Protein AF-A0A949PBG2-F1 (afdb_monomer)

Structure (mmCIF, N/CA/C/O backbone):
data_AF-A0A949PBG2-F1
#
_entry.id   AF-A0A949PBG2-F1
#
loop_
_atom_site.group_PDB
_atom_site.id
_atom_site.type_symbol
_atom_site.label_atom_id
_atom_site.label_alt_id
_atom_site.label_comp_id
_atom_site.label_asym_id
_atom_site.label_entity_id
_atom_site.label_seq_id
_atom_site.pdbx_PDB_ins_code
_atom_site.Cartn_x
_atom_site.Cartn_y
_atom_site.Cartn_z
_atom_site.occupancy
_atom_site.B_iso_or_equiv
_atom_site.auth_seq_id
_atom_site.auth_comp_id
_atom_site.auth_asym_id
_atom_site.auth_atom_id
_atom_site.pdbx_PDB_model_num
ATOM 1 N N . ALA A 1 1 ? 4.084 8.591 4.042 1.00 64.25 1 ALA A N 1
ATOM 2 C CA . ALA A 1 1 ? 4.566 8.102 2.733 1.00 64.25 1 ALA A CA 1
ATOM 3 C C . ALA A 1 1 ? 5.377 9.210 2.069 1.00 64.25 1 ALA A C 1
ATOM 5 O O . ALA A 1 1 ? 4.995 10.366 2.209 1.00 64.25 1 ALA A O 1
ATOM 6 N N . VAL A 1 2 ? 6.497 8.884 1.422 1.00 75.94 2 VAL A N 1
ATOM 7 C CA . VAL A 1 2 ? 7.327 9.855 0.687 1.00 75.94 2 VAL A CA 1
ATOM 8 C C . VAL A 1 2 ? 7.084 9.634 -0.810 1.00 75.94 2 VAL A C 1
ATOM 10 O O . VAL A 1 2 ? 7.306 8.506 -1.260 1.00 75.94 2 VAL A O 1
ATOM 13 N N . PRO A 1 3 ? 6.629 10.648 -1.573 1.00 77.44 3 PRO A N 1
ATOM 14 C CA . PRO A 1 3 ? 6.386 10.501 -3.006 1.00 77.44 3 PRO A CA 1
ATOM 15 C C . PRO A 1 3 ? 7.635 10.015 -3.749 1.00 77.44 3 PRO A C 1
ATOM 17 O O . PRO A 1 3 ? 8.727 10.544 -3.537 1.00 77.44 3 PRO A O 1
ATOM 20 N N . GLY A 1 4 ? 7.485 9.008 -4.611 1.00 75.19 4 GLY A N 1
ATOM 21 C CA . GLY A 1 4 ? 8.587 8.462 -5.417 1.00 75.19 4 GLY A CA 1
ATOM 22 C C . GLY A 1 4 ? 9.555 7.522 -4.680 1.00 75.19 4 GLY A C 1
ATOM 23 O O . GLY A 1 4 ? 10.494 7.018 -5.295 1.00 75.19 4 GLY A O 1
ATOM 24 N N . ALA A 1 5 ? 9.324 7.205 -3.398 1.00 82.75 5 ALA A N 1
ATOM 25 C CA . ALA A 1 5 ? 10.131 6.216 -2.667 1.00 82.75 5 ALA A CA 1
ATOM 26 C C . ALA A 1 5 ? 10.065 4.808 -3.296 1.00 82.75 5 ALA A C 1
ATOM 28 O O . ALA A 1 5 ? 11.017 4.032 -3.199 1.00 82.75 5 ALA A O 1
ATOM 29 N N . GLY A 1 6 ? 8.962 4.491 -3.983 1.00 82.88 6 GLY A N 1
ATOM 30 C CA . GLY A 1 6 ? 8.796 3.224 -4.697 1.00 82.88 6 GLY A CA 1
ATOM 31 C C . GLY A 1 6 ? 9.786 3.024 -5.844 1.00 82.88 6 GLY A C 1
ATOM 32 O O . GLY A 1 6 ? 10.221 1.897 -6.061 1.00 82.88 6 GLY A O 1
ATOM 33 N N . MET A 1 7 ?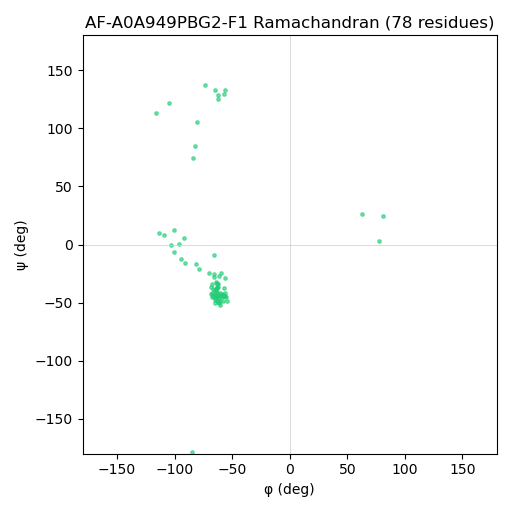 10.198 4.095 -6.529 1.00 85.69 7 MET A N 1
ATOM 34 C CA . MET A 1 7 ? 11.163 4.010 -7.632 1.00 85.69 7 MET A CA 1
ATOM 35 C C . MET A 1 7 ? 12.556 3.630 -7.134 1.00 85.69 7 MET A C 1
ATOM 37 O O . MET A 1 7 ? 13.203 2.769 -7.719 1.00 85.69 7 MET A O 1
ATOM 41 N N . VAL A 1 8 ? 12.998 4.212 -6.016 1.00 87.00 8 VAL A N 1
ATOM 42 C CA . VAL A 1 8 ? 14.292 3.873 -5.399 1.00 87.00 8 VAL A CA 1
ATOM 43 C C . VAL A 1 8 ? 14.300 2.418 -4.932 1.00 87.00 8 VAL A C 1
ATOM 45 O O . VAL A 1 8 ? 15.247 1.682 -5.195 1.00 87.00 8 VAL A O 1
ATOM 48 N N . MET A 1 9 ? 13.218 1.981 -4.284 1.00 89.38 9 MET A N 1
ATOM 49 C CA . MET A 1 9 ? 13.080 0.598 -3.831 1.00 89.38 9 MET A CA 1
ATOM 50 C C . MET A 1 9 ? 13.070 -0.394 -4.998 1.00 89.38 9 MET A C 1
ATOM 52 O O . MET A 1 9 ? 13.653 -1.469 -4.891 1.00 89.38 9 MET A O 1
ATOM 56 N N . LEU A 1 10 ? 12.455 -0.031 -6.125 1.00 87.31 10 LEU A N 1
ATOM 57 C CA . LEU A 1 10 ? 12.436 -0.875 -7.311 1.00 87.31 10 LEU A CA 1
ATOM 58 C C . LEU A 1 10 ? 13.839 -1.101 -7.885 1.00 87.31 10 LEU A C 1
ATOM 60 O O . LEU A 1 10 ? 14.153 -2.230 -8.244 1.00 87.31 10 LEU A O 1
ATOM 64 N N . VAL A 1 11 ? 14.691 -0.070 -7.929 1.00 87.81 11 VAL A N 1
ATOM 65 C CA . VAL A 1 11 ? 16.089 -0.220 -8.374 1.00 87.81 11 VAL A CA 1
ATOM 66 C C . VAL A 1 11 ? 16.823 -1.242 -7.509 1.00 87.81 11 VAL A C 1
ATOM 68 O O . VAL A 1 11 ? 17.401 -2.184 -8.040 1.00 87.81 11 VAL A O 1
ATOM 71 N N . ILE A 1 12 ? 16.702 -1.117 -6.184 1.00 89.25 12 ILE A N 1
ATOM 72 C CA . ILE A 1 12 ? 17.332 -2.036 -5.224 1.00 89.25 12 ILE A CA 1
ATOM 73 C C . ILE A 1 12 ? 16.853 -3.482 -5.445 1.00 89.25 12 ILE A C 1
ATOM 75 O O . ILE A 1 12 ? 17.649 -4.420 -5.422 1.00 89.25 12 ILE A O 1
ATOM 79 N N . VAL A 1 13 ? 15.553 -3.683 -5.688 1.00 89.88 13 VAL A N 1
ATOM 80 C CA . VAL A 1 13 ? 14.989 -5.019 -5.942 1.00 89.88 13 VAL A CA 1
ATOM 81 C C . VAL A 1 13 ? 15.496 -5.596 -7.264 1.00 89.88 13 VAL A C 1
ATOM 83 O O . VAL A 1 13 ? 15.892 -6.760 -7.301 1.00 89.88 13 VAL A O 1
ATOM 86 N N . LEU A 1 14 ? 15.524 -4.806 -8.338 1.00 88.81 14 LEU A N 1
ATOM 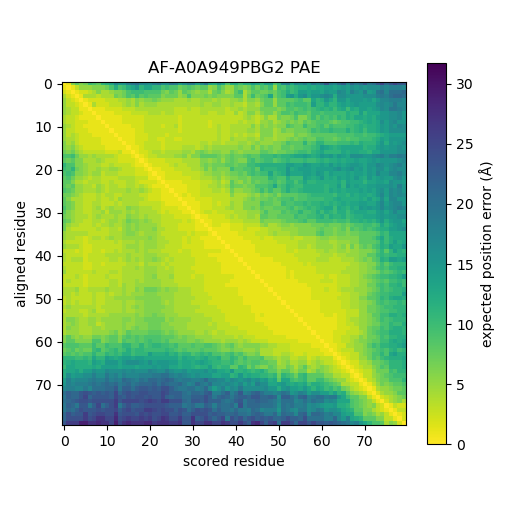87 C CA . LEU A 1 14 ? 15.999 -5.259 -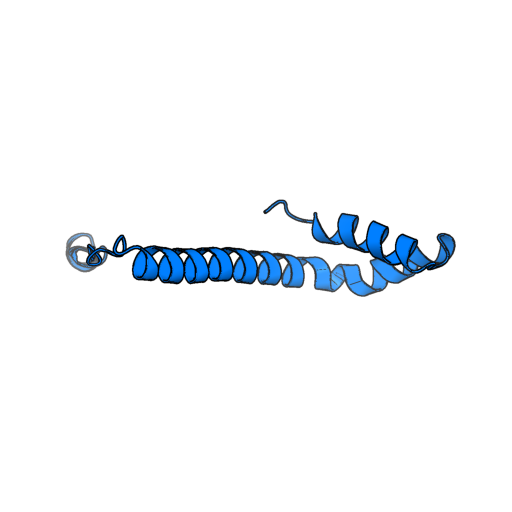9.647 1.00 88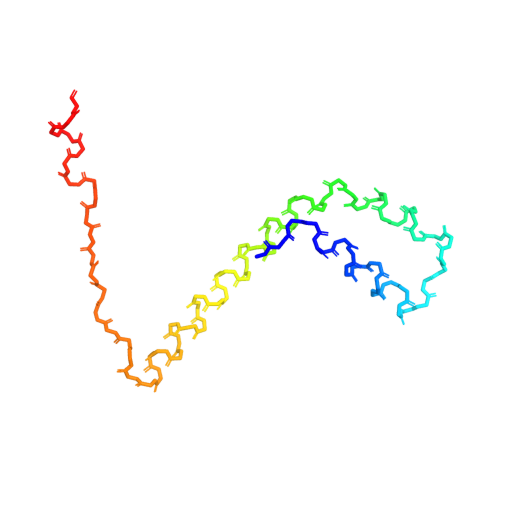.81 14 LEU A CA 1
ATOM 88 C C . LEU A 1 14 ? 17.494 -5.625 -9.629 1.00 88.81 14 LEU A C 1
ATOM 90 O O . LEU A 1 14 ? 17.881 -6.633 -10.220 1.00 88.81 14 LEU A O 1
ATOM 94 N N . GLU A 1 15 ? 18.316 -4.874 -8.895 1.00 88.69 15 GLU A N 1
ATOM 95 C CA . GLU A 1 15 ? 19.721 -5.224 -8.648 1.00 88.69 15 GLU A CA 1
ATOM 96 C C . GLU A 1 15 ? 19.846 -6.544 -7.873 1.00 88.69 15 GLU A C 1
ATOM 98 O O . GLU A 1 15 ? 20.648 -7.406 -8.234 1.00 88.69 15 GLU A O 1
ATOM 103 N N . SER A 1 16 ? 19.010 -6.755 -6.849 1.00 90.44 16 SER A N 1
ATOM 104 C CA . SER A 1 16 ? 19.058 -7.970 -6.021 1.00 90.44 16 SER A CA 1
ATOM 105 C C . SER A 1 16 ? 18.693 -9.260 -6.764 1.00 90.44 16 SER A C 1
ATOM 107 O O . SER A 1 16 ? 19.150 -10.333 -6.375 1.00 90.44 16 SER A O 1
ATOM 109 N N . VAL A 1 17 ? 17.903 -9.171 -7.842 1.00 91.62 17 VAL A N 1
ATOM 110 C CA . VAL A 1 17 ? 17.554 -10.322 -8.699 1.00 91.62 17 VAL A CA 1
ATOM 111 C C . VAL A 1 17 ? 18.520 -10.508 -9.876 1.00 91.62 17 VAL A C 1
ATOM 113 O O . VAL A 1 17 ? 18.303 -11.382 -10.714 1.00 91.62 17 VAL A O 1
ATOM 116 N N . GLY A 1 18 ? 19.597 -9.716 -9.937 1.00 87.81 18 GLY A N 1
ATOM 117 C CA . GLY A 1 18 ? 20.668 -9.855 -10.924 1.00 87.81 18 GLY A CA 1
ATOM 118 C C . GLY A 1 18 ? 20.359 -9.240 -12.288 1.00 87.81 18 GLY A C 1
ATOM 119 O O . GLY A 1 18 ? 20.924 -9.683 -13.290 1.00 87.81 18 GLY A O 1
ATOM 120 N N . LEU A 1 19 ? 19.466 -8.245 -12.357 1.00 87.56 19 LEU A N 1
ATOM 121 C CA . LEU A 1 19 ? 19.241 -7.527 -13.607 1.00 87.56 19 LEU A CA 1
ATOM 122 C C . LEU A 1 19 ? 20.521 -6.760 -14.000 1.00 87.56 19 LEU A C 1
ATOM 124 O O . LEU A 1 19 ? 21.088 -6.068 -13.151 1.00 87.56 19 LEU A O 1
ATOM 128 N N . PRO A 1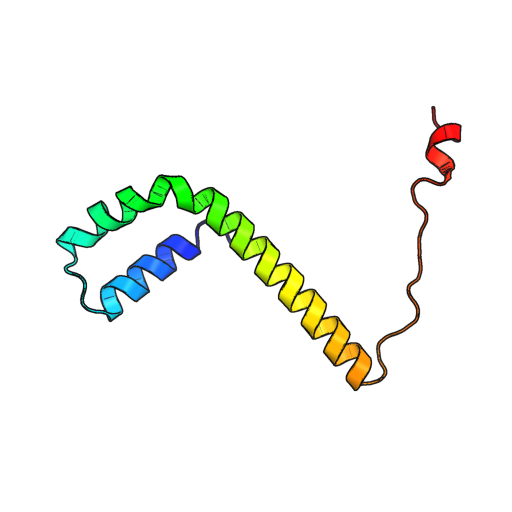 20 ? 20.974 -6.845 -15.265 1.00 89.25 20 PRO A N 1
ATOM 129 C CA . PRO A 1 20 ? 22.153 -6.118 -15.713 1.00 89.25 20 PRO A CA 1
ATOM 130 C C . PRO A 1 20 ? 21.998 -4.601 -15.495 1.00 89.25 20 PRO A C 1
ATOM 132 O O . PRO A 1 20 ? 20.974 -4.035 -15.909 1.00 89.25 20 PRO A O 1
ATOM 135 N N . PRO A 1 21 ? 22.977 -3.920 -14.864 1.00 85.69 21 PRO A N 1
ATOM 136 C CA . PRO A 1 21 ? 22.880 -2.493 -14.562 1.00 85.69 21 PRO A CA 1
ATOM 137 C C . PRO A 1 21 ? 22.625 -1.608 -15.787 1.00 85.69 21 PRO A C 1
ATOM 139 O O . PRO A 1 21 ? 21.983 -0.565 -15.682 1.00 85.69 21 PRO A O 1
ATOM 142 N N . GLU A 1 22 ? 23.085 -2.033 -16.964 1.00 88.94 22 GLU A N 1
ATOM 143 C CA . GLU A 1 22 ? 22.896 -1.301 -18.226 1.00 88.94 22 GLU A CA 1
ATOM 144 C C . GLU A 1 22 ? 21.437 -1.308 -18.714 1.00 88.94 22 GLU A C 1
ATOM 146 O O . GLU A 1 22 ? 21.023 -0.399 -19.436 1.00 88.94 22 GLU A O 1
ATOM 151 N N . LEU A 1 23 ? 20.641 -2.305 -18.309 1.00 87.00 23 LEU A N 1
ATOM 152 C CA . LEU A 1 23 ? 19.233 -2.450 -18.691 1.00 87.00 23 LEU A CA 1
ATOM 153 C C . LEU A 1 23 ? 18.269 -1.759 -17.713 1.00 87.00 23 LEU A C 1
ATOM 155 O O . LEU A 1 23 ? 17.116 -1.505 -18.077 1.00 87.00 23 LEU A O 1
ATOM 159 N N . LEU A 1 24 ? 18.726 -1.402 -16.505 1.00 86.06 24 LEU A N 1
ATOM 160 C CA . LEU A 1 24 ? 17.917 -0.705 -15.496 1.00 86.06 24 LEU A CA 1
ATOM 161 C C . LEU A 1 24 ? 17.283 0.595 -16.023 1.00 86.06 24 LEU A C 1
ATOM 163 O O . LEU A 1 24 ? 16.071 0.753 -15.864 1.00 86.06 24 LEU A O 1
ATOM 167 N N . PRO A 1 25 ? 18.011 1.515 -16.692 1.00 87.12 25 PRO A N 1
ATOM 168 C CA . PRO A 1 25 ? 17.430 2.788 -17.121 1.00 87.12 25 PRO A CA 1
ATOM 169 C C . PRO A 1 25 ? 16.300 2.609 -18.141 1.00 87.12 25 PRO A C 1
ATOM 171 O O . PRO A 1 25 ? 15.294 3.314 -18.082 1.00 87.12 25 PRO A O 1
ATOM 174 N N . ILE A 1 26 ? 16.444 1.638 -19.048 1.00 86.75 26 ILE A N 1
ATOM 175 C CA . ILE A 1 26 ? 15.435 1.318 -20.065 1.00 86.75 26 ILE A CA 1
ATOM 176 C C . ILE A 1 26 ? 14.190 0.731 -19.390 1.00 86.75 26 ILE A C 1
ATOM 178 O O . ILE A 1 26 ? 13.075 1.161 -19.679 1.00 86.75 26 ILE A O 1
ATOM 182 N N . GLY A 1 27 ? 14.373 -0.197 -18.444 1.00 84.88 27 GLY A N 1
ATOM 183 C CA . GLY A 1 27 ? 13.276 -0.788 -17.676 1.00 84.88 27 GLY A CA 1
ATOM 184 C C . GLY A 1 27 ? 12.490 0.244 -16.862 1.00 84.88 27 GLY A C 1
ATOM 185 O O . GLY A 1 27 ? 11.261 0.249 -16.895 1.00 84.88 27 GLY A O 1
ATOM 186 N N . LEU A 1 28 ? 13.186 1.164 -16.188 1.00 88.25 28 LEU A N 1
ATOM 187 C CA . LEU A 1 28 ? 12.557 2.243 -15.420 1.00 88.25 28 LEU A CA 1
ATOM 188 C C . LEU A 1 28 ? 11.812 3.236 -16.320 1.00 88.25 28 LEU A C 1
ATOM 190 O O . LEU A 1 28 ? 10.727 3.690 -15.959 1.00 88.25 28 LEU A O 1
ATOM 194 N N . ALA A 1 29 ? 12.352 3.551 -17.501 1.00 87.06 29 ALA A N 1
ATOM 195 C CA . ALA A 1 29 ? 11.697 4.440 -18.458 1.00 87.06 29 ALA A CA 1
ATOM 196 C C . ALA A 1 29 ? 10.351 3.877 -18.950 1.00 87.06 29 ALA A C 1
ATOM 198 O O . ALA A 1 29 ? 9.393 4.635 -19.100 1.00 87.06 29 ALA A O 1
ATOM 199 N N . LEU A 1 30 ? 10.248 2.555 -19.138 1.00 88.19 30 LEU A N 1
ATOM 200 C CA . LEU A 1 30 ? 9.009 1.892 -19.568 1.00 88.19 30 LEU A CA 1
ATOM 201 C C . LEU A 1 30 ? 7.865 2.038 -18.555 1.00 88.19 30 LEU A C 1
ATOM 203 O O . LEU A 1 30 ? 6.704 2.137 -18.946 1.00 88.19 30 LEU A O 1
ATOM 207 N N . ILE A 1 31 ? 8.179 2.066 -17.261 1.00 87.00 31 ILE A N 1
ATOM 208 C CA . ILE A 1 31 ? 7.186 2.133 -16.177 1.00 87.00 31 ILE A CA 1
ATOM 209 C C . ILE A 1 31 ? 7.008 3.545 -15.602 1.00 87.00 31 ILE A C 1
ATOM 211 O O . ILE A 1 31 ? 6.106 3.774 -14.799 1.00 87.00 31 ILE A O 1
ATOM 215 N N . PHE A 1 32 ? 7.832 4.508 -16.021 1.00 87.12 32 PHE A N 1
ATOM 216 C CA . PHE A 1 32 ? 7.834 5.869 -15.480 1.00 87.12 32 PHE A CA 1
ATOM 217 C C . PHE A 1 32 ? 6.466 6.555 -15.594 1.00 87.12 32 PHE A C 1
ATOM 219 O O . PHE A 1 32 ? 6.031 7.253 -14.680 1.00 87.12 32 PHE A O 1
ATOM 226 N N . ALA A 1 33 ? 5.754 6.313 -16.700 1.00 87.25 33 ALA A N 1
ATOM 227 C CA . ALA A 1 33 ? 4.432 6.888 -16.937 1.00 87.25 33 ALA A CA 1
ATOM 228 C C . ALA A 1 33 ? 3.373 6.409 -15.926 1.00 87.25 33 ALA A C 1
ATOM 230 O O . ALA A 1 33 ? 2.464 7.166 -15.585 1.00 87.25 33 ALA A O 1
ATOM 231 N N . VAL A 1 34 ? 3.486 5.171 -15.433 1.00 89.94 34 VAL A N 1
ATOM 232 C CA . VAL A 1 34 ? 2.514 4.582 -14.497 1.00 89.94 34 VAL A CA 1
ATOM 233 C C . VAL A 1 34 ? 2.915 4.741 -13.031 1.00 89.94 34 VAL A C 1
ATOM 235 O O . VAL A 1 34 ? 2.073 4.549 -12.157 1.00 89.94 34 VAL A O 1
ATOM 238 N N . ASP A 1 35 ? 4.155 5.141 -12.742 1.00 88.19 35 ASP A N 1
ATOM 239 C CA . ASP A 1 35 ? 4.659 5.278 -11.371 1.00 88.19 35 ASP A CA 1
ATOM 240 C C . ASP A 1 35 ? 3.801 6.227 -10.522 1.00 88.19 35 ASP A C 1
ATOM 242 O O . ASP A 1 35 ? 3.416 5.881 -9.409 1.00 88.19 35 ASP A O 1
ATOM 246 N N . ARG A 1 36 ? 3.402 7.388 -11.058 1.00 88.69 36 ARG A N 1
ATOM 247 C CA . ARG A 1 36 ? 2.620 8.378 -10.293 1.00 88.69 36 ARG A CA 1
ATOM 248 C C . ARG A 1 36 ? 1.229 7.872 -9.884 1.00 88.69 36 ARG A C 1
ATOM 250 O O . ARG A 1 36 ? 0.913 7.966 -8.697 1.00 88.69 36 ARG A O 1
ATOM 257 N N . PRO A 1 37 ? 0.398 7.317 -10.790 1.00 91.69 37 PRO A N 1
ATOM 258 C CA . PRO A 1 37 ? -0.836 6.643 -10.389 1.00 91.69 37 PRO A CA 1
ATOM 259 C C . PRO A 1 37 ? -0.609 5.515 -9.376 1.00 91.69 37 PRO A C 1
ATOM 261 O O . PRO A 1 37 ? -1.318 5.440 -8.372 1.00 91.69 37 PRO A O 1
ATOM 264 N N . LEU A 1 38 ? 0.399 4.668 -9.601 1.00 91.06 38 LEU A N 1
ATOM 265 C CA . LEU A 1 38 ? 0.679 3.522 -8.734 1.00 91.06 38 LEU A CA 1
ATOM 266 C C . LEU A 1 38 ? 1.162 3.938 -7.338 1.00 91.06 38 LEU A C 1
ATOM 268 O O . LEU A 1 38 ? 0.811 3.284 -6.358 1.00 91.06 38 LEU A O 1
ATOM 272 N N . ASP A 1 39 ? 1.914 5.031 -7.215 1.00 90.31 39 ASP A N 1
ATOM 273 C CA . ASP A 1 39 ? 2.366 5.571 -5.929 1.00 90.31 39 ASP A CA 1
ATOM 274 C C . ASP A 1 39 ? 1.199 6.129 -5.100 1.00 90.31 39 ASP A C 1
ATOM 276 O O . ASP A 1 39 ? 1.131 5.931 -3.881 1.00 90.31 39 ASP A O 1
ATOM 280 N N . MET A 1 40 ? 0.214 6.747 -5.761 1.00 93.19 40 MET A N 1
ATOM 281 C CA . MET A 1 40 ? -1.032 7.148 -5.104 1.00 93.19 40 MET A CA 1
ATOM 282 C C . MET A 1 40 ? -1.822 5.927 -4.627 1.00 93.19 40 MET A C 1
ATOM 284 O O . MET A 1 40 ? -2.214 5.880 -3.461 1.00 93.19 40 MET A O 1
ATOM 288 N N . CYS A 1 41 ? -1.997 4.908 -5.476 1.00 93.19 41 CYS A N 1
ATOM 289 C CA . CYS A 1 41 ? -2.652 3.658 -5.080 1.00 93.19 41 CYS A CA 1
ATOM 290 C C . CYS A 1 41 ? -1.948 3.004 -3.883 1.00 93.19 41 CYS A C 1
ATOM 292 O O . CYS A 1 41 ? -2.607 2.597 -2.928 1.00 93.19 41 CYS A O 1
ATOM 294 N N . ARG A 1 42 ? -0.611 2.957 -3.896 1.00 92.75 42 ARG A N 1
ATOM 295 C CA . ARG A 1 42 ? 0.204 2.440 -2.789 1.00 92.75 42 ARG A CA 1
ATOM 296 C C . ARG A 1 42 ? -0.045 3.215 -1.496 1.00 92.75 42 ARG A C 1
ATOM 298 O O . ARG A 1 42 ? -0.192 2.609 -0.440 1.00 92.75 42 ARG A O 1
ATOM 305 N N . THR A 1 43 ? -0.126 4.543 -1.573 1.00 93.06 43 THR A N 1
ATOM 306 C CA . THR A 1 43 ? -0.417 5.386 -0.405 1.00 93.06 43 THR A CA 1
ATOM 307 C C . THR A 1 43 ? -1.806 5.093 0.162 1.00 93.06 43 THR A C 1
ATOM 309 O O . THR A 1 43 ? -1.933 4.931 1.373 1.00 93.06 43 THR A O 1
ATOM 312 N N . VAL A 1 44 ? -2.824 4.956 -0.695 1.00 95.69 44 VAL A N 1
ATOM 313 C CA . VAL A 1 44 ? -4.194 4.614 -0.275 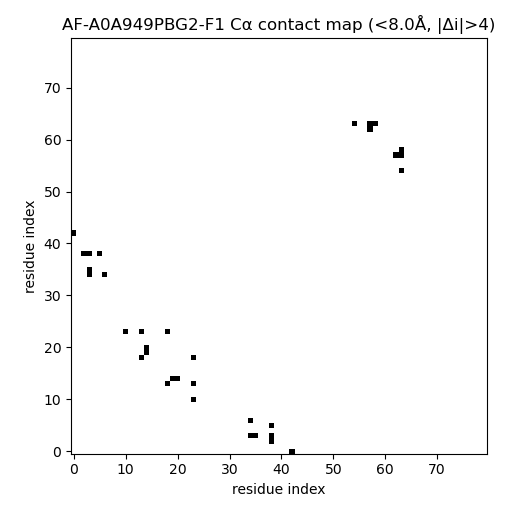1.00 95.69 44 VAL A CA 1
ATOM 314 C C . VAL A 1 44 ? -4.224 3.264 0.434 1.00 95.69 44 VAL A C 1
ATOM 316 O O . VAL A 1 44 ? -4.707 3.180 1.558 1.00 95.69 44 VAL A O 1
ATOM 319 N N . VAL A 1 45 ? -3.656 2.222 -0.179 1.00 95.88 45 VAL A N 1
ATOM 320 C CA . VAL A 1 45 ? -3.658 0.868 0.396 1.00 95.88 45 VAL A CA 1
ATOM 321 C C . VAL A 1 45 ? -2.937 0.830 1.742 1.00 95.88 45 VAL A C 1
ATOM 323 O O . VAL A 1 45 ? -3.452 0.220 2.676 1.00 95.88 45 VAL A O 1
ATOM 326 N N . ASN A 1 46 ? -1.797 1.514 1.876 1.00 93.56 46 ASN A N 1
ATOM 327 C CA . ASN A 1 46 ? -1.063 1.561 3.141 1.00 93.56 46 ASN A CA 1
ATOM 328 C C . ASN A 1 46 ? -1.888 2.232 4.250 1.00 93.56 46 ASN A C 1
ATOM 330 O O . ASN A 1 46 ? -2.035 1.664 5.327 1.00 93.56 46 ASN A O 1
ATOM 334 N N . VAL A 1 47 ? -2.491 3.396 3.977 1.00 96.06 47 VAL A N 1
ATOM 335 C CA . VAL A 1 47 ? -3.314 4.111 4.969 1.00 96.06 47 VAL A CA 1
ATOM 336 C C . VAL A 1 47 ? -4.564 3.307 5.340 1.00 96.06 47 VAL A C 1
ATOM 338 O O . VAL A 1 47 ? -4.902 3.193 6.518 1.00 96.06 47 VAL A O 1
ATOM 341 N N . THR A 1 48 ? -5.248 2.710 4.360 1.00 97.38 48 THR A N 1
ATOM 342 C CA . THR A 1 48 ? -6.422 1.864 4.614 1.00 97.38 48 THR A CA 1
ATOM 343 C C . THR A 1 48 ? -6.054 0.601 5.394 1.00 97.38 48 THR A C 1
ATOM 345 O O . THR A 1 48 ? -6.801 0.203 6.288 1.00 97.38 48 THR A O 1
ATOM 348 N N . GLY A 1 49 ? -4.909 -0.017 5.099 1.00 97.94 49 GLY A N 1
ATOM 349 C CA . GLY A 1 49 ? -4.390 -1.173 5.828 1.00 97.94 49 GLY A CA 1
ATOM 350 C C . GLY A 1 49 ? -4.099 -0.847 7.291 1.00 97.94 49 GLY A C 1
ATOM 351 O O . GLY A 1 49 ? -4.607 -1.537 8.176 1.00 97.94 49 GLY A O 1
ATOM 352 N N . ASP A 1 50 ? -3.381 0.248 7.549 1.00 97.31 50 ASP A N 1
ATOM 353 C CA . ASP A 1 50 ? -3.077 0.720 8.904 1.00 97.31 50 ASP A CA 1
ATOM 354 C C . ASP A 1 50 ? -4.355 1.010 9.697 1.00 97.31 50 ASP A C 1
ATOM 356 O O . ASP A 1 50 ? -4.492 0.567 10.840 1.00 97.31 50 ASP A O 1
ATOM 360 N N . ALA A 1 51 ? -5.329 1.690 9.084 1.00 96.81 51 ALA A N 1
ATOM 361 C CA . ALA A 1 51 ? -6.625 1.947 9.704 1.00 96.81 51 ALA A CA 1
ATOM 362 C C . ALA A 1 51 ? -7.371 0.639 10.015 1.00 96.81 51 ALA A C 1
ATOM 364 O O . ALA A 1 51 ? -7.869 0.453 11.125 1.00 96.81 51 ALA A O 1
ATOM 365 N N . THR A 1 52 ? -7.402 -0.300 9.067 1.00 97.69 52 THR A N 1
ATOM 366 C CA . THR A 1 52 ? -8.082 -1.593 9.229 1.00 97.69 52 THR A CA 1
ATOM 367 C C . THR A 1 52 ? -7.476 -2.398 10.374 1.00 97.69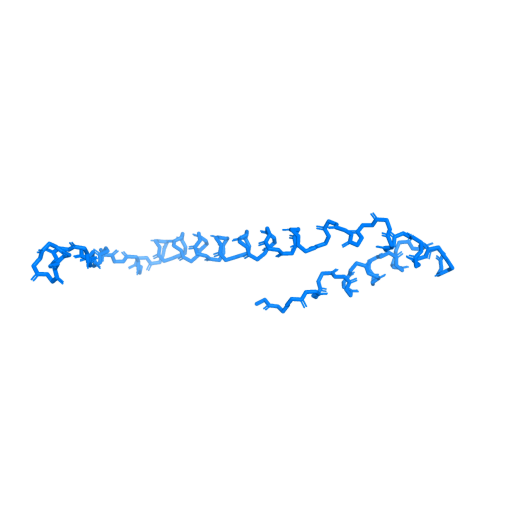 52 THR A C 1
ATOM 369 O O . THR A 1 52 ? -8.197 -2.844 11.268 1.00 97.69 52 THR A O 1
ATOM 372 N N . VAL A 1 53 ? -6.150 -2.553 10.392 1.00 97.81 53 VAL A N 1
ATOM 373 C CA . VAL A 1 53 ? -5.447 -3.301 11.441 1.00 97.81 53 VAL A CA 1
ATOM 374 C C . VAL A 1 53 ? -5.595 -2.606 12.791 1.00 97.81 53 VAL A C 1
ATOM 376 O O . VAL A 1 53 ? -5.873 -3.278 13.782 1.00 97.81 53 VAL A O 1
ATOM 379 N N . SER A 1 54 ? -5.509 -1.274 12.839 1.00 96.69 54 SER A N 1
ATOM 380 C CA . SER A 1 54 ? -5.722 -0.504 14.070 1.00 96.69 54 SER A CA 1
ATOM 381 C C . SER A 1 54 ? -7.105 -0.757 14.669 1.00 96.69 54 SER A C 1
ATOM 383 O O . SER A 1 54 ? -7.219 -0.984 15.871 1.00 96.69 54 SER A O 1
ATOM 385 N N . MET A 1 55 ? -8.153 -0.793 13.841 1.00 95.88 55 MET A N 1
ATOM 386 C CA . MET A 1 55 ? -9.520 -1.077 14.287 1.00 95.88 55 MET A CA 1
ATOM 387 C C . MET A 1 55 ? -9.681 -2.520 14.777 1.00 95.88 55 MET A C 1
ATOM 389 O O . MET A 1 55 ? -10.308 -2.753 15.813 1.00 95.88 55 MET A O 1
ATOM 393 N N . ILE A 1 56 ? -9.091 -3.489 14.068 1.00 97.56 56 ILE A N 1
ATOM 394 C CA . ILE A 1 56 ? -9.098 -4.903 14.473 1.00 97.56 56 ILE A CA 1
ATOM 395 C C . ILE A 1 56 ? -8.408 -5.072 15.831 1.00 97.56 56 ILE A C 1
ATOM 397 O O . ILE A 1 56 ? -8.976 -5.692 16.732 1.00 97.56 56 ILE A O 1
ATOM 401 N N . VAL A 1 57 ? -7.221 -4.485 16.002 1.00 97.88 57 VAL A N 1
ATOM 402 C CA . VAL A 1 57 ? -6.454 -4.548 17.253 1.00 97.88 57 VAL A CA 1
ATOM 403 C C . VAL A 1 57 ? -7.196 -3.833 18.380 1.00 97.88 57 VAL A C 1
ATOM 405 O O . VAL A 1 57 ? -7.357 -4.395 19.462 1.00 97.88 57 VAL A O 1
ATOM 408 N N . ALA A 1 58 ? -7.719 -2.627 18.141 1.00 97.19 58 ALA A N 1
ATOM 409 C CA . ALA A 1 58 ? -8.503 -1.896 19.133 1.00 97.19 58 ALA A CA 1
ATOM 410 C C . ALA A 1 58 ? -9.703 -2.722 19.614 1.00 97.19 58 ALA A C 1
ATOM 412 O O . ALA A 1 58 ? -9.963 -2.790 20.816 1.00 97.19 58 ALA A O 1
ATOM 413 N N . LYS A 1 59 ? -10.395 -3.416 18.701 1.00 96.00 59 LYS A N 1
ATOM 414 C CA . LYS A 1 59 ? -11.487 -4.326 19.055 1.00 96.00 59 LYS A CA 1
ATOM 415 C C . LYS A 1 59 ? -10.991 -5.510 19.886 1.00 96.00 59 LYS A C 1
ATOM 417 O O . LYS A 1 59 ? -11.621 -5.837 20.888 1.00 96.00 59 LYS A O 1
ATOM 422 N N . SER A 1 60 ? -9.868 -6.130 19.513 1.00 97.69 60 SER A N 1
ATOM 423 C CA . SER A 1 60 ? -9.345 -7.307 20.220 1.00 97.69 60 SER A CA 1
ATOM 424 C C . SER A 1 60 ? -8.885 -7.006 21.647 1.00 97.69 60 SER A C 1
ATOM 426 O O . SER A 1 60 ? -8.937 -7.891 22.493 1.00 97.69 60 SER A O 1
ATOM 428 N N . VAL A 1 61 ? -8.455 -5.772 21.932 1.00 97.56 61 VAL A N 1
ATOM 429 C CA . VAL A 1 61 ? -8.037 -5.345 23.281 1.00 97.56 61 VAL A CA 1
ATOM 430 C C . VAL A 1 61 ? -9.109 -4.549 24.039 1.00 97.56 61 VAL A C 1
ATOM 432 O O . VAL A 1 61 ? -8.804 -3.920 25.052 1.00 97.56 61 VAL A O 1
ATOM 435 N N . GLY A 1 62 ? -10.358 -4.536 23.555 1.00 95.31 62 GLY A N 1
ATOM 436 C CA . GLY A 1 62 ? -11.465 -3.817 24.201 1.00 95.31 62 GLY A CA 1
ATOM 437 C C . GLY A 1 62 ? -11.266 -2.296 24.268 1.00 95.31 62 GLY A C 1
ATOM 438 O O . GLY A 1 62 ? -11.768 -1.641 25.177 1.00 95.31 62 GLY A O 1
ATOM 439 N N . LYS A 1 63 ? -10.490 -1.730 23.338 1.00 94.56 63 LYS A N 1
ATOM 440 C CA . LYS A 1 63 ? -10.204 -0.290 23.211 1.00 94.56 63 LYS A CA 1
ATOM 441 C C . LYS A 1 63 ? -10.991 0.385 22.091 1.00 94.56 63 LYS A C 1
ATOM 443 O O . LYS A 1 63 ? -10.840 1.586 21.891 1.00 94.56 63 LYS A O 1
ATOM 448 N N . LEU A 1 64 ? -11.816 -0.366 21.364 1.00 94.56 64 LEU A N 1
ATOM 449 C CA . LEU A 1 64 ? -12.710 0.201 20.366 1.00 94.56 64 LEU A CA 1
ATOM 450 C C . LEU A 1 64 ? -13.954 0.776 21.061 1.00 94.56 64 LEU A C 1
ATOM 452 O O . LEU A 1 64 ? -14.789 0.018 21.546 1.00 94.56 64 LEU A O 1
ATOM 456 N N . GLY A 1 65 ? -14.029 2.105 21.156 1.00 89.62 65 GLY A N 1
ATOM 457 C CA . GLY A 1 65 ? -15.183 2.828 21.700 1.00 89.62 65 GLY A CA 1
ATOM 458 C C . GLY A 1 65 ? -16.287 3.068 20.666 1.00 89.62 65 GLY A C 1
ATOM 459 O O . GLY A 1 65 ? -16.164 2.675 19.504 1.00 89.62 65 GLY A O 1
ATOM 460 N N . GLU A 1 66 ? -17.358 3.741 21.087 1.00 90.12 66 GLU A N 1
ATOM 461 C CA . GLU A 1 66 ? -18.419 4.178 20.177 1.00 90.12 66 GLU A CA 1
ATOM 462 C C . GLU A 1 66 ? -17.949 5.364 19.314 1.00 90.12 66 GLU A C 1
ATOM 464 O O . GLU A 1 66 ? -17.294 6.277 19.827 1.00 90.12 66 GLU A O 1
ATOM 469 N N . PRO A 1 67 ? -18.252 5.379 18.003 1.00 86.06 67 PRO A N 1
ATOM 470 C CA . PRO A 1 67 ? -17.924 6.512 17.149 1.00 86.06 67 PRO A CA 1
ATOM 471 C C . PRO A 1 67 ? -18.650 7.784 17.603 1.00 86.06 67 PRO A C 1
ATOM 473 O O . PRO A 1 67 ? -19.877 7.822 17.665 1.00 86.06 67 PRO A O 1
ATOM 476 N N . HIS A 1 68 ? -17.899 8.858 17.843 1.00 85.00 68 HIS A N 1
ATOM 477 C CA . HIS A 1 68 ? -18.470 10.194 18.017 1.00 85.00 68 HIS A CA 1
ATOM 478 C C . HIS A 1 68 ? -18.727 10.814 16.641 1.00 85.00 68 HIS A C 1
ATOM 480 O O . HIS A 1 68 ? -17.872 11.521 16.101 1.00 85.00 68 HIS A O 1
ATOM 486 N N . VAL A 1 69 ? -19.881 10.496 16.051 1.00 85.19 69 VAL A N 1
ATOM 487 C CA . VAL A 1 69 ? -20.312 11.076 14.772 1.00 85.19 69 VAL A CA 1
ATOM 488 C C . VAL A 1 69 ? -20.467 12.587 14.948 1.00 85.19 69 VAL A C 1
ATOM 490 O O . VAL A 1 69 ? -21.091 13.052 15.899 1.00 85.19 69 VAL A O 1
ATOM 493 N N . LYS A 1 70 ? -19.836 13.349 14.056 1.00 81.19 70 LYS A N 1
ATOM 494 C CA . LYS A 1 70 ? -20.020 14.793 13.937 1.00 81.19 70 LYS A CA 1
ATOM 495 C C . LYS A 1 70 ? -20.624 15.045 12.565 1.00 81.19 70 LYS A C 1
ATOM 497 O O . LYS A 1 70 ? -19.962 14.787 11.561 1.00 81.19 70 LYS A O 1
ATOM 502 N N . ASP A 1 71 ? -21.863 15.508 12.538 1.00 80.50 71 ASP A N 1
ATOM 503 C CA . ASP A 1 71 ? -22.606 15.783 11.311 1.00 80.50 71 ASP A CA 1
ATOM 504 C C . ASP A 1 71 ? -22.247 17.179 10.795 1.00 80.50 71 ASP A C 1
ATO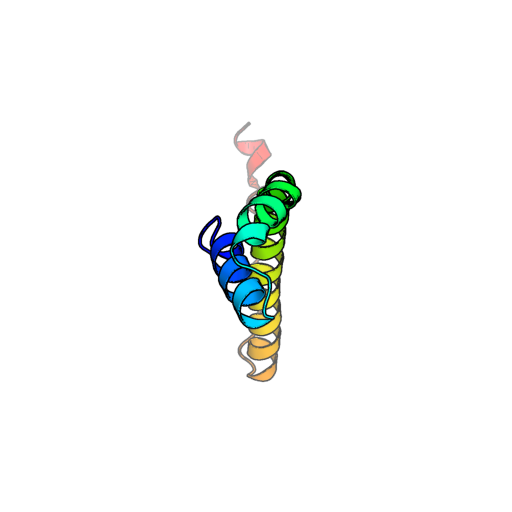M 506 O O . ASP A 1 71 ? -23.003 18.117 10.953 1.00 80.50 71 ASP A O 1
ATOM 510 N N . TRP A 1 72 ? -21.059 17.344 10.211 1.00 76.88 72 TRP A N 1
ATOM 511 C CA . TRP A 1 72 ? -20.512 18.662 9.836 1.00 76.88 72 TRP A CA 1
ATOM 512 C C . TRP A 1 72 ? -21.276 19.419 8.732 1.00 76.88 72 TRP A C 1
ATOM 514 O O . TRP A 1 72 ? -20.976 20.587 8.488 1.00 76.88 72 TRP A O 1
ATOM 524 N N . ASP A 1 73 ? -22.234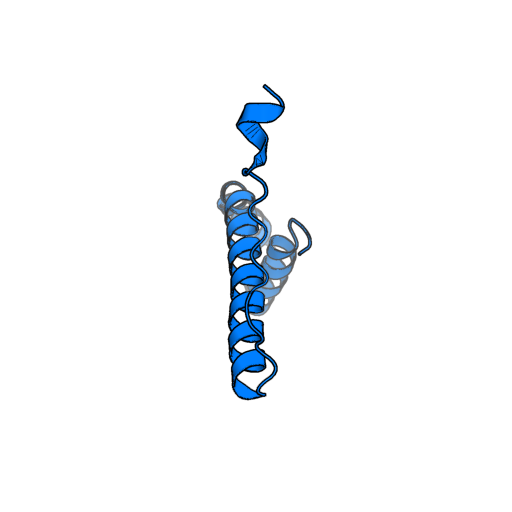 18.764 8.075 1.00 75.31 73 ASP A N 1
ATOM 525 C CA . ASP A 1 73 ? -23.087 19.348 7.032 1.00 75.31 73 ASP A CA 1
ATOM 526 C C . ASP A 1 73 ? -24.441 19.843 7.584 1.00 75.31 73 ASP A C 1
ATOM 528 O O . ASP A 1 73 ? -25.272 20.355 6.833 1.00 75.31 73 ASP A O 1
ATOM 532 N N . ASP A 1 74 ? -24.669 19.708 8.895 1.00 72.38 74 ASP A N 1
ATOM 533 C CA . ASP A 1 74 ? -25.906 20.064 9.602 1.00 72.38 74 ASP A CA 1
ATOM 534 C C . ASP A 1 74 ? -26.309 21.544 9.483 1.00 72.38 74 ASP A C 1
ATOM 536 O O . ASP A 1 74 ? -27.494 21.855 9.567 1.00 72.38 74 ASP A O 1
ATOM 540 N N . ASN A 1 75 ? -25.348 22.437 9.230 1.00 73.25 75 ASN A N 1
ATOM 541 C CA . ASN A 1 75 ? -25.559 23.885 9.116 1.00 73.25 75 ASN A CA 1
ATOM 542 C C . ASN A 1 75 ? -25.311 24.439 7.695 1.00 73.25 75 ASN A C 1
ATOM 544 O O . ASN A 1 75 ? -25.233 25.654 7.518 1.00 73.25 75 ASN A O 1
ATOM 548 N N . TYR A 1 76 ? -25.144 23.592 6.669 1.00 72.69 76 TYR A N 1
ATOM 549 C CA . TYR A 1 76 ? -24.778 24.051 5.316 1.00 72.69 76 TYR A CA 1
ATOM 550 C C . TYR A 1 76 ? -25.833 24.971 4.678 1.00 72.69 76 TYR A C 1
ATOM 552 O O . TYR A 1 76 ? -25.489 25.908 3.959 1.00 72.69 76 TYR A O 1
ATOM 560 N N . GLU A 1 77 ? -27.114 24.732 4.958 1.00 77.75 77 GLU A N 1
ATOM 561 C CA . GLU A 1 77 ? -28.210 25.561 4.444 1.00 77.75 77 GLU A CA 1
ATOM 562 C C . GLU A 1 77 ? -28.385 26.878 5.227 1.00 77.75 77 GLU A C 1
ATOM 564 O O . GLU A 1 77 ? -28.906 27.837 4.668 1.00 77.75 77 GLU A O 1
ATOM 569 N N . ASP A 1 78 ? -27.891 26.968 6.468 1.00 74.69 78 ASP A N 1
ATOM 570 C CA . ASP A 1 78 ? -27.981 28.179 7.304 1.00 74.69 78 ASP A CA 1
ATOM 571 C C . ASP A 1 78 ? -26.903 29.229 6.972 1.00 74.69 78 ASP A C 1
ATOM 573 O O . ASP A 1 78 ? -27.010 30.392 7.366 1.00 74.69 78 ASP A O 1
ATOM 577 N N . VAL A 1 79 ? -25.848 28.826 6.255 1.00 75.75 79 VAL A N 1
ATOM 578 C CA . VAL A 1 79 ? -24.722 29.687 5.839 1.00 75.75 79 VAL A CA 1
ATOM 579 C C . VAL A 1 79 ? -24.707 29.988 4.334 1.00 75.75 79 VAL A C 1
ATOM 581 O O . VAL A 1 79 ? -23.732 30.555 3.831 1.00 75.75 79 VAL A O 1
ATOM 584 N N . LYS A 1 80 ? -25.764 29.594 3.621 1.00 61.25 80 LYS A N 1
ATOM 585 C CA . LYS A 1 80 ? -26.006 29.881 2.201 1.00 61.25 80 LYS A CA 1
ATOM 586 C C . LYS A 1 80 ? -26.722 31.218 2.025 1.00 61.25 80 LYS A C 1
ATOM 588 O O . LYS A 1 80 ? -26.368 31.929 1.058 1.00 61.25 80 LYS A O 1
#

Mean predicted aligned error: 7.86 Å

Solvent-accessible surface area (backbone atoms only — not comparable to full-atom values): 5020 Å² total; per-residue (Å²): 137,67,92,70,53,66,60,60,53,47,53,56,50,44,52,73,76,65,52,60,78,86,52,47,65,61,56,50,59,74,46,53,84,52,44,63,65,50,52,51,52,51,51,50,52,53,54,52,48,52,53,51,51,50,53,53,50,28,51,75,71,74,64,59,74,84,83,84,83,75,73,85,68,80,56,57,80,81,76,108

Secondary structure (DSSP, 8-state):
--TTHHHHHHHHHHHHTT--TTTHHHHHHHHHHHHHHHHHHHHHHHHHHHHHHHHHHHHHTT---------TTTTTTTT-

Foldseek 3Di:
DDQPPVVVVVVVVCVVVPNPPVCSVVVCVVCVVVSRVVSVVVVVCVVVVVVVVVCVVCVVVVNDDDDPDDPVCPCVVVVD

pLDDT: mean 87.84, std 7.95, range [61.25, 97.94]

Sequence (80 aa):
AVPGAGMVMLVIVLESVGLPPELLPIGLALIFAVDRPLDMCRTVVNVTGDATVSMIVAKSVGKLGEPHVKDWDDNYEDVK

Radius of gyration: 21.32 Å; Cα contacts (8 Å, |Δi|>4): 17; chains: 1; bounding box: 51×40×44 Å